Protein AF-A0A8C8BIZ0-F1 (afdb_monomer)

Radius of gyration: 23.82 Å; Cα contacts (8 Å, |Δi|>4): 63; chains: 1; bounding box: 47×60×71 Å

Nearest PDB structures (foldseek):
  7qy7-assembly1_f  TM=3.269E-01  e=4.268E+00  Homo sapiens

InterPro domains:
  IPR027912 Cilia- and flagella-associated protein 54 [PF14858] (3-157)

Solvent-accessible surface area (backbone atoms only — not comparable to full-atom values): 10924 Å² total; per-residue (Å²): 133,77,97,80,69,83,49,72,68,58,54,54,51,50,44,53,47,26,53,76,70,64,37,55,73,60,26,68,69,44,47,62,58,52,52,52,53,50,62,73,63,76,48,76,84,43,53,38,56,54,52,39,51,51,50,49,63,58,43,47,56,75,76,50,70,71,81,83,76,86,74,80,91,74,88,86,83,89,76,91,80,90,80,82,90,72,85,76,78,77,75,80,71,84,74,71,83,54,69,66,59,53,50,46,53,53,49,54,50,44,48,69,74,62,41,85,76,80,56,55,59,59,66,67,61,51,50,52,54,51,53,50,52,48,53,55,50,51,53,54,50,51,51,51,64,75,49,48,74,60,51,60,52,49,52,53,51,50,53,54,60,70,49,50,76,74,66,73,79,70,89,89,129

pLDDT: mean 73.21, std 22.56, range [27.34, 97.19]

Secondary structure (DSSP, 8-state):
--TTPPPHHHHHHHHHHHHHTT-HHHHHHHHHHHHHHHHHTT-GGGHHHHHHHHHHHHHHHHH----TT-------------------------PPPPHHHHHHHHHHHHHHHS-TTS----HHHHHHHHHHHHHHHHHHHHHHHHTTHHHHHHHHHHHHHHHTTTSSS----

Sequence (173 aa):
KGDTGVSGDAAVKFIKLAFSYEEWDVFDSAIELVVNFLQAQDDPTWKKAEMELKLLTLMQPLLFPRKFKQDFSISENNTEEARMPHGSEKKQTFRKPSHDLIILATTVFSCISTSKQNIQPDEEILVDVIMFLWQKCKMGLQRIQMSGSDYLKYIHKYKAYQVLPYYNVFPLI

Mean predicted aligned error: 14.65 Å

Structure (mmCIF, N/CA/C/O backbone):
data_AF-A0A8C8BIZ0-F1
#
_entry.id   AF-A0A8C8BIZ0-F1
#
loop_
_atom_site.group_PDB
_atom_site.id
_atom_site.type_symbol
_atom_site.label_atom_id
_atom_site.label_alt_id
_atom_site.label_comp_id
_atom_site.label_asym_id
_atom_site.label_entity_id
_atom_site.label_seq_id
_atom_site.pdbx_PDB_ins_code
_atom_site.Cartn_x
_atom_site.Cartn_y
_atom_site.Cartn_z
_atom_site.occupancy
_atom_site.B_iso_or_equiv
_atom_site.auth_seq_id
_atom_site.auth_comp_id
_atom_site.auth_asym_id
_atom_site.auth_atom_id
_atom_site.pdbx_PDB_model_num
ATOM 1 N N . LYS A 1 1 ? -24.892 -1.048 23.150 1.00 41.44 1 LYS A N 1
ATOM 2 C CA . LYS A 1 1 ? -23.674 -1.405 22.381 1.00 41.44 1 LYS A CA 1
ATOM 3 C C . LYS A 1 1 ? -23.773 -2.899 22.121 1.00 41.44 1 LYS A C 1
ATOM 5 O O . LYS A 1 1 ? -23.929 -3.619 23.091 1.00 41.44 1 LYS A O 1
ATOM 10 N N . GLY A 1 2 ? -23.885 -3.328 20.863 1.00 39.34 2 GLY A N 1
ATOM 11 C CA . GLY A 1 2 ? -24.061 -4.746 20.537 1.00 39.34 2 GLY A CA 1
ATOM 12 C C . GLY A 1 2 ? -22.749 -5.506 20.714 1.00 39.34 2 GLY A C 1
ATOM 13 O O . GLY A 1 2 ? -21.745 -5.108 20.133 1.00 39.34 2 GLY A O 1
ATOM 14 N N . ASP A 1 3 ? -22.781 -6.580 21.498 1.00 50.88 3 ASP A N 1
ATOM 15 C CA . ASP A 1 3 ? -21.643 -7.450 21.848 1.00 50.88 3 ASP A CA 1
ATOM 16 C C . ASP A 1 3 ? -21.221 -8.424 20.722 1.00 50.88 3 ASP A C 1
ATOM 18 O O . ASP A 1 3 ? -20.589 -9.446 20.970 1.00 50.88 3 ASP A O 1
ATOM 22 N N . THR A 1 4 ? -21.547 -8.132 19.458 1.00 58.53 4 THR A N 1
ATOM 23 C CA . THR A 1 4 ? -21.264 -9.013 18.302 1.00 58.53 4 THR A CA 1
ATOM 24 C C . THR A 1 4 ? -20.561 -8.294 17.145 1.00 58.53 4 THR A C 1
ATOM 26 O O . THR A 1 4 ? -20.668 -8.710 15.993 1.00 58.53 4 THR A O 1
ATOM 29 N N . GLY A 1 5 ? -19.880 -7.178 17.419 1.00 63.78 5 GLY A N 1
ATOM 30 C CA . GLY A 1 5 ? -19.132 -6.430 16.406 1.00 63.78 5 GLY A CA 1
ATOM 31 C C . GLY A 1 5 ? -17.813 -7.112 16.035 1.00 63.78 5 GLY A C 1
ATOM 32 O O . GLY A 1 5 ? -17.063 -7.534 16.912 1.00 63.78 5 GLY A O 1
ATOM 33 N N . VAL A 1 6 ? -17.508 -7.189 14.736 1.00 74.31 6 VAL A N 1
ATOM 34 C CA . VAL A 1 6 ? -16.172 -7.563 14.243 1.00 74.31 6 VAL A CA 1
ATOM 35 C C . VAL A 1 6 ? -15.155 -6.561 14.798 1.00 74.31 6 VAL A C 1
ATOM 37 O O . VAL A 1 6 ? -15.365 -5.352 14.704 1.00 74.31 6 VAL A O 1
ATOM 40 N N . SER A 1 7 ? -14.063 -7.044 15.396 1.00 88.62 7 SER A N 1
ATOM 41 C CA . SER A 1 7 ? -13.016 -6.158 15.913 1.00 88.62 7 SER A CA 1
ATOM 42 C C . SER A 1 7 ? -12.266 -5.468 14.769 1.00 88.62 7 SER A C 1
ATOM 44 O O . SER A 1 7 ? -12.095 -6.046 13.695 1.00 88.62 7 SER A O 1
ATOM 46 N N . GLY A 1 8 ? -11.770 -4.246 15.001 1.00 89.19 8 GLY A N 1
ATOM 47 C CA . GLY A 1 8 ? -10.937 -3.534 14.020 1.00 89.19 8 GLY A CA 1
ATOM 48 C C . GLY A 1 8 ? -9.731 -4.366 13.571 1.00 89.19 8 GLY A C 1
ATOM 49 O O . GLY A 1 8 ? -9.429 -4.437 12.385 1.00 89.19 8 GLY A O 1
ATOM 50 N N . ASP A 1 9 ? -9.128 -5.109 14.501 1.00 91.62 9 ASP A N 1
ATOM 51 C CA . ASP A 1 9 ? -8.060 -6.076 14.232 1.00 91.62 9 ASP A CA 1
ATOM 52 C C . ASP A 1 9 ? -8.471 -7.165 13.233 1.00 91.62 9 ASP A C 1
ATOM 54 O O . ASP A 1 9 ? -7.735 -7.472 12.294 1.00 91.62 9 ASP A O 1
ATOM 58 N N . ALA A 1 10 ? -9.656 -7.755 13.418 1.00 94.19 10 ALA A N 1
ATOM 59 C CA . ALA A 1 10 ? -10.173 -8.776 12.515 1.00 94.19 10 ALA A CA 1
ATOM 60 C C . ALA A 1 10 ? -10.456 -8.197 11.122 1.00 94.19 10 ALA A C 1
ATOM 62 O O . ALA A 1 10 ? -10.147 -8.847 10.125 1.00 94.19 10 ALA A O 1
ATOM 63 N N . ALA A 1 11 ? -10.966 -6.964 11.046 1.00 94.94 11 ALA A N 1
ATOM 64 C CA . ALA A 1 11 ? -11.187 -6.272 9.780 1.00 94.94 11 ALA A CA 1
ATOM 65 C C . ALA A 1 11 ? -9.866 -5.988 9.041 1.00 94.94 11 ALA A C 1
ATOM 67 O O . ALA A 1 11 ? -9.748 -6.292 7.857 1.00 94.94 11 ALA A O 1
ATOM 68 N N . VAL A 1 12 ? -8.836 -5.490 9.734 1.00 95.62 12 VAL A N 1
ATOM 69 C CA . VAL A 1 12 ? -7.506 -5.262 9.138 1.00 95.62 12 VAL A CA 1
ATOM 70 C C . VAL A 1 12 ? -6.893 -6.571 8.641 1.00 95.62 12 VAL A C 1
ATOM 72 O O . VAL A 1 12 ? -6.398 -6.631 7.515 1.00 95.62 12 VAL A O 1
ATOM 75 N N . LYS A 1 13 ? -6.958 -7.641 9.445 1.00 95.62 13 LYS A N 1
ATOM 76 C CA . LYS A 1 13 ? -6.479 -8.973 9.042 1.00 95.62 13 LYS A CA 1
ATOM 77 C C . LYS A 1 13 ? -7.223 -9.499 7.821 1.00 95.62 13 LYS A C 1
ATOM 79 O O . LYS A 1 13 ? -6.586 -10.022 6.915 1.00 95.62 13 LYS A O 1
ATOM 84 N N . PHE A 1 14 ? -8.542 -9.328 7.776 1.00 96.69 14 PHE A N 1
ATOM 85 C CA . PHE A 1 14 ? -9.356 -9.720 6.630 1.00 96.69 14 PHE A CA 1
ATOM 86 C C . PHE A 1 14 ? -8.891 -9.032 5.341 1.00 96.69 14 PHE A C 1
ATOM 88 O O . PHE A 1 14 ? -8.675 -9.706 4.338 1.00 96.69 14 PHE A O 1
ATOM 95 N N . ILE A 1 15 ? -8.650 -7.719 5.380 1.00 97.19 15 ILE A N 1
ATOM 96 C CA . ILE A 1 15 ? -8.162 -6.964 4.217 1.00 97.19 15 ILE A CA 1
ATOM 97 C C . ILE A 1 15 ? -6.775 -7.429 3.769 1.00 97.19 15 ILE A C 1
ATOM 99 O O . ILE A 1 15 ? -6.554 -7.634 2.577 1.00 97.19 15 ILE A O 1
ATOM 103 N N . LYS A 1 16 ? -5.845 -7.621 4.712 1.00 96.19 16 LYS A N 1
ATOM 104 C CA . LYS A 1 16 ? -4.505 -8.134 4.393 1.00 96.19 16 LYS A CA 1
ATOM 105 C C . LYS A 1 16 ? -4.579 -9.505 3.724 1.00 96.19 16 LYS A C 1
ATOM 107 O O . LYS A 1 16 ? -3.932 -9.712 2.708 1.00 96.19 16 LYS A O 1
ATOM 112 N N . LEU A 1 17 ? -5.410 -10.410 4.247 1.00 96.75 17 LEU A N 1
ATOM 113 C CA . LEU A 1 17 ? -5.612 -11.730 3.651 1.00 96.75 17 LEU A CA 1
ATOM 114 C C . LEU A 1 17 ? -6.232 -11.636 2.255 1.00 96.75 17 LEU A C 1
ATOM 116 O O . LEU A 1 17 ? -5.750 -12.309 1.353 1.00 96.75 17 LEU A O 1
ATOM 120 N N . ALA A 1 18 ? -7.243 -10.787 2.053 1.00 96.44 18 ALA A N 1
ATOM 121 C CA . ALA A 1 18 ? -7.825 -10.572 0.728 1.00 96.44 18 ALA A CA 1
ATOM 122 C C . ALA A 1 18 ? -6.766 -10.106 -0.286 1.00 96.44 18 ALA A C 1
ATOM 124 O O . ALA A 1 18 ? -6.740 -10.595 -1.410 1.00 96.44 18 ALA A O 1
ATOM 125 N N . PHE A 1 19 ? -5.844 -9.228 0.125 1.00 94.75 19 PHE A N 1
ATOM 126 C CA . PHE A 1 19 ? -4.710 -8.831 -0.709 1.00 94.75 19 PHE A CA 1
ATOM 127 C C . PHE A 1 19 ? -3.751 -9.999 -0.987 1.00 94.75 19 PHE A C 1
ATOM 129 O O . PHE A 1 19 ? -3.398 -10.239 -2.138 1.00 94.75 19 PHE A O 1
ATOM 136 N N . SER A 1 20 ? -3.338 -10.741 0.046 1.00 93.31 20 SER A N 1
ATOM 137 C CA . SER A 1 20 ? -2.384 -11.855 -0.081 1.00 93.31 20 SER A CA 1
ATOM 138 C C . SER A 1 20 ? -2.911 -13.016 -0.925 1.00 93.31 20 SER A C 1
ATOM 140 O O . SER A 1 20 ? -2.128 -13.677 -1.600 1.00 93.31 20 SER A O 1
ATOM 142 N N . TYR A 1 21 ? -4.221 -13.268 -0.888 1.00 94.75 21 TYR A N 1
ATOM 143 C CA . TYR A 1 21 ? -4.882 -14.271 -1.727 1.00 94.75 21 TYR A CA 1
ATOM 144 C C . TYR A 1 21 ? -5.286 -13.736 -3.108 1.00 94.75 21 TYR A C 1
ATOM 146 O O . TYR A 1 21 ? -5.908 -14.466 -3.871 1.00 94.75 21 TYR A O 1
ATOM 154 N N . GLU A 1 22 ? -4.926 -12.492 -3.443 1.00 93.00 22 GLU A N 1
ATOM 155 C CA . GLU A 1 22 ? -5.266 -11.846 -4.717 1.00 93.00 22 GLU A CA 1
ATOM 156 C C . GLU A 1 22 ? -6.785 -11.746 -4.980 1.00 93.00 22 GLU A C 1
ATOM 158 O O . GLU A 1 22 ? -7.236 -11.647 -6.122 1.00 93.00 22 GLU A O 1
ATOM 163 N N . GLU A 1 23 ? -7.594 -11.713 -3.918 1.00 94.81 23 GLU A N 1
ATOM 164 C CA . GLU A 1 23 ? -9.047 -11.526 -3.975 1.00 94.81 23 GLU A CA 1
ATOM 165 C C . GLU A 1 23 ? -9.378 -10.040 -4.206 1.00 94.81 23 GLU A C 1
ATOM 167 O O . GLU A 1 23 ? -9.916 -9.345 -3.339 1.00 94.81 23 GLU A O 1
ATOM 172 N N . TRP A 1 24 ? -9.014 -9.522 -5.386 1.00 92.56 24 TRP A N 1
ATOM 173 C CA . TRP A 1 24 ? -9.040 -8.087 -5.703 1.00 92.56 24 TRP A CA 1
ATOM 174 C C . TRP A 1 24 ? -10.422 -7.451 -5.560 1.00 92.56 24 TRP A C 1
ATOM 176 O O . TRP A 1 24 ? -10.528 -6.336 -5.059 1.00 92.56 24 TRP A O 1
ATOM 186 N N . ASP A 1 25 ? -11.484 -8.156 -5.953 1.00 91.50 25 ASP A N 1
ATOM 187 C CA . ASP A 1 25 ? -12.856 -7.646 -5.850 1.00 91.50 25 ASP A CA 1
ATOM 188 C C . ASP A 1 25 ? -13.276 -7.459 -4.384 1.00 91.50 25 ASP A C 1
ATOM 190 O O . ASP A 1 25 ? -13.933 -6.473 -4.036 1.00 91.50 25 ASP A O 1
ATOM 194 N N . VAL A 1 26 ? -12.863 -8.388 -3.515 1.00 94.94 26 VAL A N 1
ATOM 195 C CA . VAL A 1 26 ? -13.108 -8.333 -2.069 1.00 94.94 26 VAL A CA 1
ATOM 196 C C . VAL A 1 26 ? -12.277 -7.221 -1.439 1.00 94.94 26 VAL A C 1
ATOM 198 O O . VAL A 1 26 ? -12.807 -6.429 -0.658 1.00 94.94 26 VAL A O 1
ATOM 201 N N . PHE A 1 27 ? -10.995 -7.137 -1.803 1.00 95.19 27 PHE A N 1
ATOM 202 C CA . PHE A 1 27 ? -10.093 -6.091 -1.335 1.00 95.19 27 PHE A CA 1
ATOM 203 C C . PHE A 1 27 ? -10.626 -4.698 -1.692 1.00 95.19 27 PHE A C 1
ATOM 205 O O . PHE A 1 27 ? -10.832 -3.890 -0.788 1.00 95.19 27 PHE A O 1
ATOM 212 N N . ASP A 1 28 ? -10.934 -4.445 -2.969 1.00 92.44 28 ASP A N 1
ATOM 213 C CA . ASP A 1 28 ? -11.438 -3.156 -3.466 1.00 92.44 28 ASP A CA 1
ATOM 214 C C . ASP A 1 28 ? -12.748 -2.753 -2.775 1.00 92.44 28 ASP A C 1
ATOM 216 O O . ASP A 1 28 ? -12.940 -1.590 -2.422 1.00 92.44 28 ASP A O 1
ATOM 220 N N . SER A 1 29 ? -13.645 -3.717 -2.545 1.00 93.69 29 SER A N 1
ATOM 221 C CA . SER A 1 29 ? -14.949 -3.447 -1.927 1.00 93.69 29 SER A CA 1
ATOM 222 C C . SER A 1 29 ? -14.857 -3.142 -0.428 1.00 93.69 29 SER A C 1
ATOM 224 O O . SER A 1 29 ? -15.720 -2.452 0.113 1.00 93.69 29 SER A O 1
ATOM 226 N N . ALA A 1 30 ? -13.846 -3.673 0.264 1.00 95.19 30 ALA A N 1
ATOM 227 C CA . ALA A 1 30 ? -13.763 -3.615 1.722 1.00 95.19 30 ALA A CA 1
ATOM 228 C C . ALA A 1 30 ? -12.706 -2.624 2.245 1.00 95.19 30 ALA A C 1
ATOM 230 O O . ALA A 1 30 ? -12.861 -2.100 3.350 1.00 95.19 30 ALA A O 1
ATOM 231 N N . ILE A 1 31 ? -11.655 -2.333 1.472 1.00 95.31 31 ILE A N 1
ATOM 232 C CA . ILE A 1 31 ? -10.530 -1.485 1.895 1.00 95.31 31 ILE A CA 1
ATOM 233 C C . ILE A 1 31 ? -10.980 -0.088 2.328 1.00 95.31 31 ILE A C 1
ATOM 235 O O . ILE A 1 31 ? -10.571 0.383 3.387 1.00 95.31 31 ILE A O 1
ATOM 239 N N . GLU A 1 32 ? -11.856 0.555 1.554 1.00 94.31 32 GLU A N 1
ATOM 240 C CA . GLU A 1 32 ? -12.336 1.909 1.844 1.00 94.31 32 GLU A CA 1
ATOM 241 C C . GLU A 1 32 ? -13.125 1.949 3.158 1.00 94.31 32 GLU A C 1
ATOM 243 O O . GLU A 1 32 ? -12.914 2.833 3.989 1.00 94.31 32 GLU A O 1
ATOM 248 N N . LEU A 1 33 ? -13.974 0.945 3.392 1.00 94.12 33 LEU A N 1
ATOM 249 C CA . LEU A 1 33 ? -14.754 0.827 4.624 1.00 94.12 33 LEU A CA 1
ATOM 250 C C . LEU A 1 33 ? -13.845 0.694 5.847 1.00 94.12 33 LEU A C 1
ATOM 252 O O . LEU A 1 33 ? -14.059 1.372 6.852 1.00 94.12 33 LEU A O 1
ATOM 256 N N . VAL A 1 34 ? -12.820 -0.157 5.757 1.00 95.06 34 VAL A N 1
ATOM 257 C CA . VAL A 1 34 ? -11.889 -0.385 6.867 1.00 95.06 34 VAL A CA 1
ATOM 258 C C . VAL A 1 34 ? -11.014 0.843 7.104 1.00 95.06 34 VAL A C 1
ATOM 260 O O . VAL A 1 34 ? -10.888 1.267 8.247 1.00 95.06 34 VAL A O 1
ATOM 263 N N . VAL A 1 35 ? -10.468 1.473 6.061 1.00 94.38 35 VAL A N 1
ATOM 264 C CA . VAL A 1 35 ? -9.659 2.698 6.206 1.00 94.38 35 VAL A CA 1
ATOM 265 C C . VAL A 1 35 ? -10.471 3.827 6.843 1.00 94.38 35 VAL A C 1
ATOM 267 O O . VAL A 1 35 ? -10.002 4.436 7.805 1.00 94.38 35 VAL A O 1
ATOM 270 N N . ASN A 1 36 ? -11.698 4.061 6.370 1.00 93.25 36 ASN A N 1
ATOM 271 C CA . ASN A 1 36 ? -12.582 5.083 6.934 1.00 93.25 36 ASN A CA 1
ATOM 272 C C . ASN A 1 36 ? -12.923 4.783 8.398 1.00 93.25 36 ASN A C 1
ATOM 274 O O . ASN A 1 36 ? -12.922 5.690 9.230 1.00 93.25 36 ASN A O 1
ATOM 278 N N . PHE A 1 37 ? -13.173 3.512 8.729 1.00 91.94 37 PHE A N 1
ATOM 279 C CA . PHE A 1 37 ? -13.402 3.089 10.107 1.00 91.94 37 PHE A CA 1
ATOM 280 C C . PHE A 1 37 ? -12.196 3.392 11.001 1.00 91.94 37 PHE A C 1
ATOM 282 O O . PHE A 1 37 ? -12.385 3.986 12.057 1.00 91.94 37 PHE A O 1
ATOM 289 N N . LEU A 1 38 ? -10.976 3.030 10.587 1.00 91.88 38 LEU A N 1
ATOM 290 C CA . LEU A 1 38 ? -9.761 3.269 11.376 1.00 91.88 38 LEU A CA 1
ATOM 291 C C . LEU A 1 38 ? -9.515 4.765 11.605 1.00 91.88 38 LEU A C 1
ATOM 293 O O . LEU A 1 38 ? -9.274 5.184 12.736 1.00 91.88 38 LEU A O 1
ATOM 297 N N . GLN A 1 39 ? -9.646 5.573 10.550 1.00 90.56 39 GLN A N 1
ATOM 298 C CA . GLN A 1 39 ? -9.444 7.021 10.619 1.00 90.56 39 GLN A CA 1
ATOM 299 C C . GLN A 1 39 ? -10.483 7.717 11.504 1.00 90.56 39 GLN A C 1
ATOM 301 O O . GLN A 1 39 ? -10.148 8.667 12.207 1.00 90.56 39 GLN A O 1
ATOM 306 N N . ALA A 1 40 ? -11.728 7.233 11.509 1.00 91.38 40 ALA A N 1
ATOM 307 C CA . ALA A 1 40 ? -12.793 7.783 12.345 1.00 91.38 40 ALA A CA 1
ATOM 308 C C . ALA A 1 40 ? -12.579 7.546 13.850 1.00 91.38 40 ALA A C 1
ATOM 310 O O . ALA A 1 40 ? -13.177 8.257 14.656 1.00 91.38 40 ALA A O 1
ATOM 311 N N . GLN A 1 41 ? -11.751 6.568 14.239 1.00 86.88 41 GLN A N 1
ATOM 312 C CA . GLN A 1 41 ? -11.440 6.319 15.652 1.00 86.88 41 GLN A CA 1
ATOM 313 C C . GLN A 1 41 ? -10.432 7.324 16.231 1.00 86.88 41 GLN A C 1
ATOM 315 O O . GLN A 1 41 ? -10.353 7.433 17.451 1.00 86.88 41 GLN A O 1
ATOM 320 N N . ASP A 1 42 ? -9.656 8.016 15.383 1.00 82.75 42 ASP A N 1
ATOM 321 C CA . ASP A 1 42 ? -8.557 8.929 15.763 1.00 82.75 42 ASP A CA 1
ATOM 322 C C . ASP A 1 42 ? -7.614 8.363 16.851 1.00 82.75 42 ASP A C 1
ATOM 324 O O . ASP A 1 42 ? -7.059 9.077 17.685 1.00 82.75 42 ASP A O 1
ATOM 328 N N . ASP A 1 43 ? -7.438 7.038 16.854 1.00 88.19 43 ASP A N 1
ATOM 329 C CA . ASP A 1 43 ? -6.640 6.321 17.844 1.00 88.19 43 ASP A CA 1
ATOM 330 C C . ASP A 1 43 ? -5.231 6.048 17.278 1.00 88.19 43 ASP A C 1
ATOM 332 O O . ASP A 1 43 ? -5.095 5.464 16.193 1.00 88.19 43 ASP A O 1
ATOM 336 N N . PRO A 1 44 ? -4.152 6.441 17.987 1.00 87.38 44 PRO A N 1
ATOM 337 C CA . PRO A 1 44 ? -2.780 6.234 17.526 1.00 87.38 44 PRO A CA 1
ATOM 338 C C . PRO A 1 44 ? -2.414 4.758 17.306 1.00 87.38 44 PRO A C 1
ATOM 340 O O . PRO A 1 44 ? -1.509 4.472 16.518 1.00 87.38 44 PRO A O 1
ATOM 343 N N . THR A 1 45 ? -3.110 3.814 17.946 1.00 89.00 45 THR A N 1
ATOM 344 C CA . THR A 1 45 ? -2.882 2.370 17.767 1.00 89.00 45 THR A CA 1
ATOM 345 C C . THR A 1 45 ? -3.137 1.905 16.330 1.00 89.00 45 THR A C 1
ATOM 347 O O . THR A 1 45 ? -2.465 0.986 15.855 1.00 89.00 45 THR A O 1
ATOM 350 N N . TRP A 1 46 ? -4.016 2.589 15.587 1.00 91.75 46 TRP A N 1
ATOM 351 C CA . TRP A 1 46 ? -4.332 2.247 14.198 1.00 91.75 46 TRP A CA 1
ATOM 352 C C . TRP A 1 46 ? -3.350 2.805 13.174 1.00 91.75 46 TRP A C 1
ATOM 354 O O . TRP A 1 46 ? -3.382 2.387 12.017 1.00 91.75 46 TRP A O 1
ATOM 364 N N . LYS A 1 47 ? -2.421 3.687 13.565 1.00 91.00 47 LYS A N 1
ATOM 365 C CA . LYS A 1 47 ? -1.495 4.334 12.617 1.00 91.00 47 LYS A CA 1
ATOM 366 C C . LYS A 1 47 ? -0.616 3.341 11.862 1.00 91.00 47 LYS A C 1
ATOM 368 O O . LYS A 1 47 ? -0.317 3.569 10.691 1.00 91.00 47 LYS A O 1
ATOM 373 N N . LYS A 1 48 ? -0.248 2.222 12.497 1.00 92.38 48 LYS A N 1
ATOM 374 C CA . LYS A 1 48 ? 0.450 1.121 11.816 1.00 92.38 48 LYS A CA 1
ATOM 375 C C . LYS A 1 48 ? -0.430 0.513 10.719 1.00 92.38 48 LYS A C 1
ATOM 377 O O . LYS A 1 48 ? -0.008 0.450 9.568 1.00 92.38 48 LYS A O 1
ATOM 382 N N . ALA A 1 49 ? -1.660 0.132 11.061 1.00 94.25 49 ALA A N 1
ATOM 383 C CA . ALA A 1 49 ? -2.603 -0.473 10.125 1.00 94.25 49 ALA A CA 1
ATOM 384 C C . ALA A 1 49 ? -2.963 0.478 8.972 1.00 94.25 49 ALA A C 1
ATOM 386 O O . ALA A 1 49 ? -2.941 0.067 7.818 1.00 94.25 49 ALA A O 1
ATOM 387 N N . GLU A 1 50 ? -3.218 1.760 9.248 1.00 93.75 50 GLU A N 1
ATOM 388 C CA . GLU A 1 50 ? -3.467 2.776 8.215 1.00 93.75 50 GLU A CA 1
ATOM 389 C C . GLU A 1 50 ? -2.315 2.858 7.201 1.00 93.75 50 GLU A C 1
ATOM 391 O O . GLU A 1 50 ? -2.543 2.951 5.993 1.00 93.75 50 GLU A O 1
ATOM 396 N N . MET A 1 51 ? -1.069 2.812 7.684 1.00 93.44 51 MET A N 1
ATOM 397 C CA . MET A 1 51 ? 0.122 2.879 6.840 1.00 93.44 51 MET A CA 1
ATOM 398 C C . MET A 1 51 ? 0.262 1.638 5.956 1.00 93.44 51 MET A C 1
ATOM 400 O O . MET A 1 51 ? 0.529 1.761 4.761 1.00 93.44 51 MET A O 1
ATOM 404 N N . GLU A 1 52 ? 0.053 0.455 6.530 1.00 95.19 52 GLU A N 1
ATOM 405 C CA . GLU A 1 52 ? 0.078 -0.816 5.805 1.00 95.19 52 GLU A CA 1
ATOM 406 C C . GLU A 1 52 ? -1.007 -0.858 4.730 1.00 95.19 52 GLU A C 1
ATOM 408 O O . GLU A 1 52 ? -0.705 -1.098 3.564 1.00 95.19 52 GLU A O 1
ATOM 413 N N . LEU A 1 53 ? -2.251 -0.539 5.094 1.00 96.19 53 LEU A N 1
ATOM 414 C CA . LEU A 1 53 ? -3.374 -0.504 4.160 1.00 96.19 53 LEU A CA 1
ATOM 415 C C . LEU A 1 53 ? -3.130 0.492 3.021 1.00 96.19 53 LEU A C 1
ATOM 417 O O . LEU A 1 53 ? -3.368 0.160 1.864 1.00 96.19 53 LEU A O 1
ATOM 421 N N . LYS A 1 54 ? -2.557 1.666 3.313 1.00 95.19 54 LYS A N 1
ATOM 422 C CA . LYS A 1 54 ? -2.161 2.636 2.282 1.00 95.19 54 LYS A CA 1
ATOM 423 C C . LYS A 1 54 ? -1.127 2.067 1.306 1.00 95.19 54 LYS A C 1
ATOM 425 O O . LYS A 1 54 ? -1.239 2.311 0.105 1.00 95.19 54 LYS A O 1
ATOM 430 N N . LEU A 1 55 ? -0.121 1.338 1.797 1.00 95.56 55 LEU A N 1
ATOM 431 C CA . LEU A 1 55 ? 0.871 0.690 0.933 1.00 95.56 55 LEU A CA 1
ATOM 432 C C . LEU A 1 55 ? 0.214 -0.364 0.035 1.00 95.56 55 LEU A C 1
ATOM 434 O O . LEU A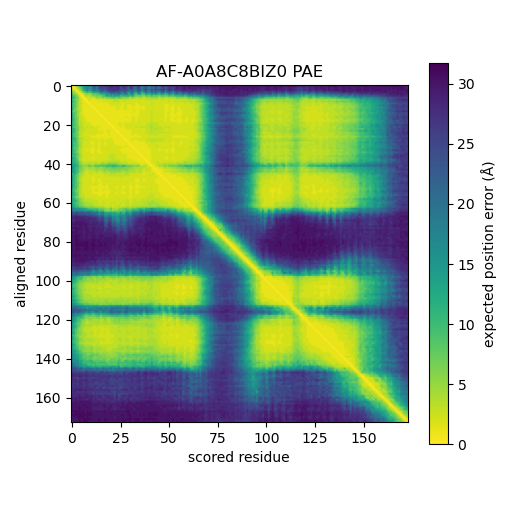 1 55 ? 0.460 -0.354 -1.170 1.00 95.56 55 LEU A O 1
ATOM 438 N N . LEU A 1 56 ? -0.663 -1.204 0.590 1.00 95.44 56 LEU A N 1
ATOM 439 C CA . LEU A 1 56 ? -1.388 -2.225 -0.173 1.00 95.44 56 LEU A CA 1
ATOM 440 C C . LEU A 1 56 ? -2.282 -1.602 -1.256 1.00 95.44 56 LEU A C 1
ATOM 442 O O . LEU A 1 56 ? -2.219 -2.024 -2.409 1.00 95.44 56 LEU A O 1
ATOM 446 N N . THR A 1 57 ? -3.033 -0.542 -0.939 1.00 94.25 57 THR A N 1
ATOM 447 C CA . THR A 1 57 ? -3.862 0.186 -1.919 1.00 94.25 57 THR A CA 1
ATOM 448 C C . THR A 1 57 ? -3.032 0.760 -3.068 1.00 94.25 57 THR A C 1
ATOM 450 O O . THR A 1 57 ? -3.450 0.705 -4.221 1.00 94.25 57 THR A O 1
ATOM 453 N N . LEU A 1 58 ? -1.841 1.299 -2.783 1.00 93.62 58 LEU A N 1
ATOM 454 C CA . LEU A 1 58 ? -0.940 1.814 -3.823 1.00 93.62 58 LEU A CA 1
ATOM 455 C C . LEU A 1 58 ? -0.309 0.695 -4.661 1.00 93.62 58 LEU A C 1
ATOM 457 O O . LEU A 1 58 ? 0.010 0.900 -5.832 1.00 93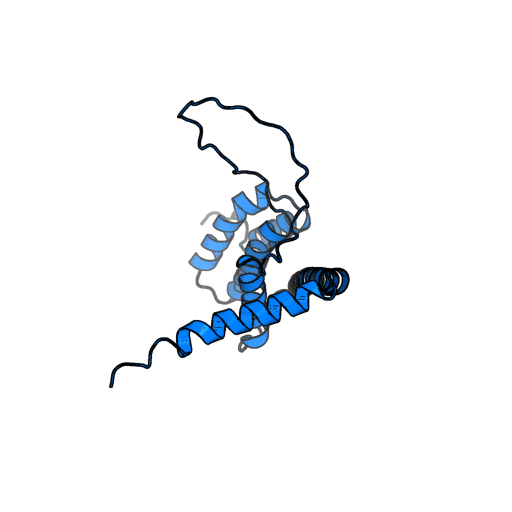.62 58 LEU A O 1
ATOM 461 N N . MET A 1 59 ? -0.102 -0.476 -4.062 1.00 91.69 59 MET A N 1
ATOM 462 C CA . MET A 1 59 ? 0.543 -1.617 -4.703 1.00 91.69 59 MET A CA 1
ATOM 463 C C . MET A 1 59 ? -0.423 -2.417 -5.588 1.00 91.69 59 MET A C 1
ATOM 465 O O . MET A 1 59 ? -0.024 -2.858 -6.667 1.00 91.69 59 MET A O 1
ATOM 469 N N . GLN A 1 60 ? -1.690 -2.544 -5.183 1.00 90.94 60 GLN A N 1
ATOM 470 C CA . GLN A 1 60 ? -2.744 -3.281 -5.894 1.00 90.94 60 GLN A CA 1
ATOM 471 C C . GLN A 1 60 ? -2.789 -2.991 -7.412 1.00 90.94 60 GLN A C 1
ATOM 473 O O . GLN A 1 60 ? -2.593 -3.931 -8.189 1.00 90.94 60 GLN A O 1
ATOM 478 N N . PRO A 1 61 ? -2.931 -1.735 -7.888 1.00 87.50 61 PRO A N 1
ATOM 479 C CA . PRO A 1 61 ? -3.076 -1.459 -9.323 1.00 87.50 61 PRO A CA 1
ATOM 480 C C . PRO A 1 61 ? -1.788 -1.728 -10.117 1.00 87.50 61 PRO A C 1
ATOM 482 O O . PRO A 1 61 ? -1.804 -1.848 -11.345 1.00 87.50 61 PRO A O 1
ATOM 485 N N . LEU A 1 62 ? -0.651 -1.818 -9.422 1.00 87.81 62 LEU A N 1
ATOM 486 C CA . LEU A 1 62 ? 0.663 -2.064 -10.005 1.00 87.81 62 LEU A CA 1
ATOM 487 C C . LEU A 1 62 ? 0.975 -3.563 -10.153 1.00 87.81 62 LEU A C 1
ATOM 489 O O . LEU A 1 62 ? 1.783 -3.927 -11.022 1.00 87.81 62 LEU A O 1
ATOM 493 N N . LEU A 1 63 ? 0.351 -4.400 -9.316 1.00 85.44 63 LEU A N 1
ATOM 494 C CA . LEU A 1 63 ? 0.374 -5.865 -9.386 1.00 85.44 63 LEU A CA 1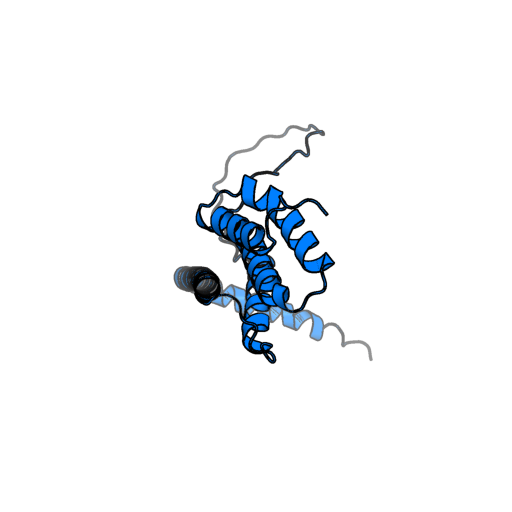
ATOM 495 C C . LEU A 1 63 ? -0.679 -6.387 -10.358 1.00 85.44 63 LEU A C 1
ATOM 497 O O . LEU A 1 63 ? -0.368 -7.202 -11.227 1.00 85.44 63 LEU A O 1
ATOM 501 N N . PHE A 1 64 ? -1.892 -5.844 -10.267 1.00 80.19 64 PHE A N 1
ATOM 502 C CA . PHE A 1 64 ? -3.012 -6.203 -11.117 1.00 80.19 64 PHE A CA 1
ATOM 503 C C . PHE A 1 64 ? -3.529 -4.968 -11.861 1.00 80.19 64 PHE A C 1
ATOM 505 O O . PHE A 1 64 ? -4.467 -4.307 -11.410 1.00 80.19 64 PHE A O 1
ATOM 512 N N . PRO A 1 65 ? -2.949 -4.639 -13.033 1.00 69.31 65 PRO A N 1
ATOM 513 C CA . PRO A 1 65 ? -3.504 -3.630 -13.921 1.00 69.31 65 PRO A CA 1
ATOM 514 C C . PRO A 1 65 ? -4.842 -4.154 -14.453 1.00 69.31 65 PRO A C 1
ATOM 516 O O . PRO A 1 65 ? -4.906 -4.829 -15.485 1.00 69.31 65 PRO A O 1
ATOM 519 N N . ARG A 1 66 ? -5.918 -3.903 -13.705 1.00 62.97 66 ARG A N 1
ATOM 520 C CA . ARG A 1 66 ? -7.281 -4.289 -14.062 1.00 62.97 66 ARG A CA 1
ATOM 521 C C . ARG A 1 66 ? -7.549 -3.708 -15.451 1.00 62.97 66 ARG A C 1
ATOM 523 O O . ARG A 1 66 ? -7.507 -2.498 -15.647 1.00 62.97 66 ARG A O 1
ATOM 530 N N . LYS A 1 67 ? -7.795 -4.560 -16.449 1.00 52.06 67 LYS A N 1
ATOM 531 C CA . LYS A 1 67 ? -8.076 -4.120 -17.833 1.00 52.06 67 LYS A CA 1
ATOM 532 C C . LYS A 1 67 ? -9.434 -3.415 -17.984 1.00 52.06 67 LYS A C 1
ATOM 534 O O . LYS A 1 67 ? -9.829 -3.086 -19.097 1.00 52.06 67 LYS A O 1
ATOM 539 N N . PHE A 1 68 ? -10.154 -3.162 -16.896 1.00 42.50 68 PHE A N 1
ATOM 540 C CA . PHE A 1 68 ? -11.520 -2.662 -16.928 1.00 42.50 68 PHE A CA 1
ATOM 541 C C . PHE A 1 68 ? -11.585 -1.167 -16.617 1.00 42.50 68 PHE A C 1
ATOM 543 O O . PHE A 1 68 ? -11.783 -0.757 -15.479 1.00 42.50 68 PHE A O 1
ATOM 550 N N . LYS A 1 69 ? -11.370 -0.374 -17.672 1.00 46.53 69 LYS A N 1
ATOM 551 C CA . LYS A 1 69 ? -12.315 0.620 -18.224 1.00 46.53 69 LYS A CA 1
ATOM 552 C C . LYS A 1 69 ? -11.644 1.345 -19.392 1.00 46.53 69 LYS A C 1
ATOM 554 O O . LYS A 1 69 ? -11.306 2.522 -19.341 1.00 46.53 69 LYS A O 1
ATOM 559 N N . GLN A 1 70 ? -11.464 0.599 -20.478 1.00 40.62 70 GLN A N 1
ATOM 560 C CA . GLN A 1 70 ? -11.591 1.167 -21.814 1.00 40.62 70 GLN A CA 1
ATOM 561 C C . GLN A 1 70 ? -13.090 1.165 -22.138 1.00 40.62 70 GLN A C 1
ATOM 563 O O . GLN A 1 70 ? -13.552 0.347 -22.923 1.00 40.62 70 GLN A O 1
ATOM 568 N N . ASP A 1 71 ? -13.852 2.029 -21.468 1.00 32.81 71 ASP A N 1
ATOM 569 C CA . ASP A 1 71 ? -15.279 2.191 -21.724 1.00 32.81 71 ASP A CA 1
ATOM 570 C C . ASP A 1 71 ? -15.495 3.463 -22.549 1.00 32.81 71 ASP A C 1
ATOM 572 O O . ASP A 1 71 ? -15.384 4.585 -22.065 1.00 32.81 71 ASP A O 1
ATOM 576 N N . PHE A 1 72 ? -15.760 3.208 -23.829 1.00 34.31 72 PHE A N 1
ATOM 577 C CA . PHE A 1 72 ? -16.689 3.920 -24.703 1.00 34.31 72 PHE A CA 1
ATOM 578 C C . PHE A 1 72 ? -16.552 5.446 -24.841 1.00 34.31 72 PHE A C 1
ATOM 580 O O . PHE A 1 72 ? -17.268 6.217 -24.212 1.00 34.31 72 PHE A O 1
ATOM 587 N N . SER A 1 73 ? -15.804 5.871 -25.864 1.00 33.03 73 SER A N 1
ATOM 588 C CA . SER A 1 73 ? -16.346 6.875 -26.787 1.00 33.03 73 SER A CA 1
ATOM 589 C C . SER A 1 73 ? -16.751 6.162 -28.083 1.00 33.03 73 SER A C 1
ATOM 591 O O . SER A 1 73 ? -15.926 5.948 -28.972 1.00 33.03 73 SER A O 1
ATOM 593 N N . ILE A 1 74 ? -18.008 5.726 -28.160 1.00 37.41 74 ILE A N 1
ATOM 594 C CA . ILE A 1 74 ? -18.683 5.481 -29.441 1.00 37.41 74 ILE A CA 1
ATOM 595 C C . ILE A 1 74 ? -19.384 6.782 -29.850 1.00 37.41 74 ILE A C 1
ATOM 597 O O . ILE A 1 74 ? -19.889 7.495 -28.985 1.00 37.41 74 ILE A O 1
ATOM 601 N N . SER A 1 75 ? -19.467 6.982 -31.170 1.00 32.53 75 SER A N 1
ATOM 602 C CA . SER A 1 75 ? -20.243 7.980 -31.924 1.00 32.53 75 SER A CA 1
ATOM 603 C C . SER A 1 75 ? -19.564 9.344 -32.083 1.00 32.53 75 SER A C 1
ATOM 605 O O . SER A 1 75 ? -19.227 9.985 -31.102 1.00 32.53 75 SER A O 1
ATOM 607 N N . GLU A 1 76 ? -19.367 9.905 -33.275 1.00 27.80 76 GLU A N 1
ATOM 608 C CA . GLU A 1 76 ? -19.774 9.522 -34.629 1.00 27.80 76 GLU A CA 1
ATOM 609 C C . GLU A 1 76 ? -19.132 10.537 -35.585 1.00 27.80 76 GLU A C 1
ATOM 611 O O . GLU A 1 76 ? -19.326 11.736 -35.392 1.00 27.80 76 GLU A O 1
ATOM 616 N N . ASN A 1 77 ? -18.412 10.097 -36.618 1.00 27.34 77 ASN A N 1
ATOM 617 C CA . ASN A 1 77 ? -18.372 10.797 -37.904 1.00 27.34 77 ASN A CA 1
ATOM 618 C C . ASN A 1 77 ? -17.613 9.982 -38.954 1.00 27.34 77 ASN A C 1
ATOM 620 O O . ASN A 1 77 ? -16.402 9.782 -38.903 1.00 27.34 77 ASN A O 1
ATOM 624 N N . ASN A 1 78 ? -18.402 9.519 -39.918 1.00 35.44 78 ASN A N 1
ATOM 625 C CA . ASN A 1 78 ? -17.996 8.842 -41.133 1.00 35.44 78 ASN A CA 1
ATOM 626 C C . ASN A 1 78 ? -17.239 9.796 -42.062 1.00 35.44 78 ASN A C 1
ATOM 628 O O . ASN A 1 78 ? -17.787 10.843 -42.404 1.00 35.44 78 ASN A O 1
ATOM 632 N N . THR A 1 79 ? -16.090 9.357 -42.578 1.00 31.69 79 THR A N 1
ATOM 633 C CA . THR A 1 79 ? -15.771 9.498 -44.007 1.00 31.69 79 THR A CA 1
ATOM 634 C C . THR A 1 79 ? -14.706 8.479 -44.412 1.00 31.69 79 THR A C 1
ATOM 636 O O . THR A 1 79 ? -13.667 8.351 -43.769 1.00 31.69 79 THR A O 1
ATOM 639 N N . GLU A 1 80 ? -15.012 7.722 -45.467 1.00 42.31 80 GLU A N 1
ATOM 640 C CA . GLU A 1 80 ? -14.096 6.843 -46.194 1.00 42.31 80 GLU A CA 1
ATOM 641 C C . GLU A 1 80 ? -12.815 7.577 -46.608 1.00 42.31 80 GLU A C 1
ATOM 643 O O . GLU A 1 80 ? -12.891 8.693 -47.106 1.00 42.31 80 GLU A O 1
ATOM 648 N N . GLU A 1 81 ? -11.661 6.909 -46.509 1.00 33.44 81 GLU A N 1
ATOM 649 C CA . GLU A 1 81 ? -10.812 6.672 -47.684 1.00 33.44 81 GLU A CA 1
ATOM 650 C C . GLU A 1 81 ? -9.672 5.683 -47.388 1.00 33.44 81 GLU A C 1
ATOM 652 O O . GLU A 1 81 ? -9.042 5.665 -46.332 1.00 33.44 81 G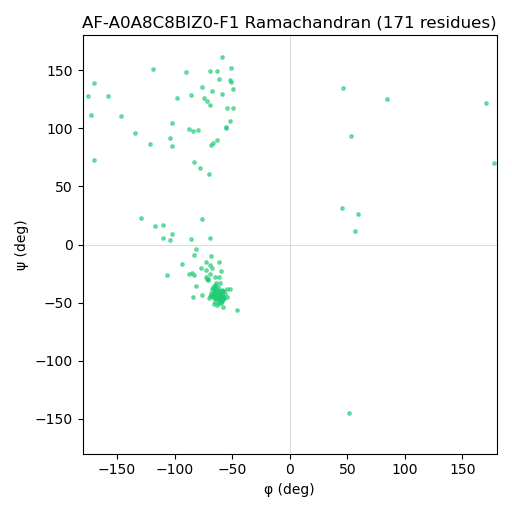LU A O 1
ATOM 657 N N . ALA A 1 82 ? -9.446 4.811 -48.365 1.00 40.84 82 ALA A N 1
ATOM 658 C CA . ALA A 1 82 ? -8.514 3.697 -48.364 1.00 40.84 82 ALA A CA 1
ATOM 659 C C . ALA A 1 82 ? -7.033 4.104 -48.226 1.00 40.84 82 ALA A C 1
ATOM 661 O O . ALA A 1 82 ? -6.621 5.111 -48.802 1.00 40.84 82 ALA A O 1
ATOM 662 N N . ARG A 1 83 ? -6.215 3.229 -47.601 1.00 32.41 83 ARG A N 1
ATOM 663 C CA . ARG A 1 83 ? -4.936 2.676 -48.136 1.00 32.41 83 ARG A CA 1
ATOM 664 C C . ARG A 1 83 ? -4.129 1.881 -47.082 1.00 32.41 83 ARG A C 1
ATOM 666 O O . ARG A 1 83 ? -3.709 2.429 -46.076 1.00 32.41 83 ARG A O 1
ATOM 673 N N . MET A 1 84 ? -3.879 0.610 -47.421 1.00 34.38 84 MET A N 1
ATOM 674 C CA . MET A 1 84 ? -2.703 -0.266 -47.190 1.00 34.38 84 MET A CA 1
ATOM 675 C C . MET A 1 84 ? -2.015 -0.373 -45.800 1.00 34.38 84 MET A C 1
ATOM 677 O O . MET A 1 84 ? -1.623 0.629 -45.208 1.00 34.38 84 MET A O 1
ATOM 681 N N . PRO A 1 85 ? -1.699 -1.603 -45.328 1.00 35.91 85 PRO A N 1
ATOM 682 C CA . PRO A 1 85 ? -0.956 -1.825 -44.090 1.00 35.91 85 PRO A CA 1
ATOM 683 C C . PRO A 1 85 ? 0.557 -1.721 -44.340 1.00 35.91 85 PRO A C 1
ATOM 685 O O . PRO A 1 85 ? 1.198 -2.680 -44.769 1.00 35.91 85 PRO A O 1
ATOM 688 N N . HIS A 1 86 ? 1.152 -0.562 -44.057 1.00 34.94 86 HIS A N 1
ATOM 689 C CA . HIS A 1 86 ? 2.609 -0.449 -43.969 1.00 34.94 86 HIS A CA 1
ATOM 690 C C . HIS A 1 86 ? 3.094 -0.814 -42.563 1.00 34.94 86 HIS A C 1
ATOM 692 O O . HIS A 1 86 ? 2.583 -0.324 -41.556 1.00 34.94 86 HIS A O 1
ATOM 698 N N . GLY A 1 87 ? 4.079 -1.717 -42.523 1.00 37.16 87 GLY A N 1
ATOM 699 C CA . GLY A 1 87 ? 4.685 -2.270 -41.319 1.00 37.16 87 GLY A CA 1
ATOM 700 C C . GLY A 1 87 ? 5.090 -1.190 -40.323 1.00 37.16 87 GLY A C 1
ATOM 701 O O . GLY A 1 87 ? 5.946 -0.352 -40.592 1.00 37.16 87 GLY A O 1
ATOM 702 N N . SER A 1 88 ? 4.468 -1.228 -39.148 1.00 38.69 88 SER A N 1
ATOM 703 C CA . SER A 1 88 ? 4.871 -0.394 -38.027 1.00 38.69 88 SER A CA 1
ATOM 704 C C . SER A 1 88 ? 6.081 -1.038 -37.358 1.00 38.69 88 SER A C 1
ATOM 706 O O . SER A 1 88 ? 5.956 -1.956 -36.544 1.00 38.69 88 SER A O 1
ATOM 708 N N . GLU A 1 89 ? 7.268 -0.541 -37.703 1.00 36.91 89 GLU A N 1
ATOM 709 C CA . GLU A 1 89 ? 8.413 -0.576 -36.802 1.00 36.91 89 GLU A CA 1
ATOM 710 C C . GLU A 1 89 ? 7.956 0.024 -35.470 1.00 36.91 89 GLU A C 1
ATOM 712 O O . GLU A 1 89 ? 7.706 1.228 -35.349 1.00 36.91 89 GLU A O 1
ATOM 717 N N . LYS A 1 90 ? 7.774 -0.836 -34.466 1.00 39.34 90 LYS A N 1
ATOM 718 C CA . LYS A 1 90 ? 7.417 -0.425 -33.111 1.00 39.34 90 LYS A CA 1
ATOM 719 C C . LYS A 1 90 ? 8.566 0.419 -32.563 1.00 39.34 90 LYS A C 1
ATOM 721 O O . LYS A 1 90 ? 9.478 -0.115 -31.940 1.00 39.34 90 LYS A O 1
ATOM 726 N N . LYS A 1 91 ? 8.519 1.740 -32.771 1.00 42.06 91 LYS A N 1
ATOM 727 C CA . LYS A 1 91 ? 9.351 2.706 -32.045 1.00 42.06 91 LYS A CA 1
ATOM 728 C C . LYS A 1 91 ? 9.104 2.480 -30.560 1.00 42.06 91 LYS A C 1
ATOM 730 O O . LYS A 1 91 ? 8.077 2.893 -30.014 1.00 42.06 91 LYS A O 1
ATOM 735 N N . GLN A 1 92 ? 10.030 1.766 -29.926 1.00 43.06 92 GLN A N 1
ATOM 736 C CA . GLN A 1 92 ? 10.004 1.460 -28.507 1.00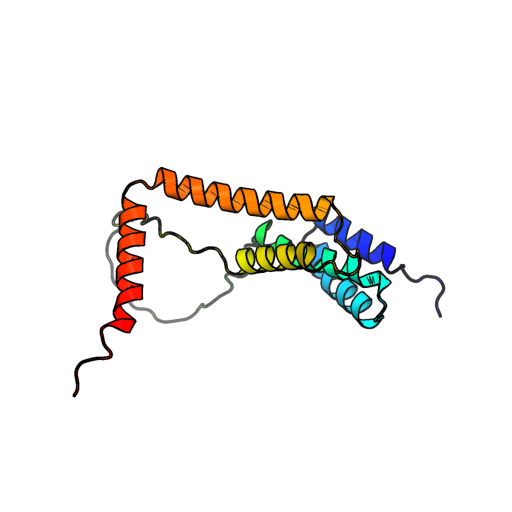 43.06 92 GLN A CA 1
ATOM 737 C C . GLN A 1 92 ? 10.229 2.767 -27.756 1.00 43.06 92 GLN A C 1
ATOM 739 O O . GLN A 1 92 ? 11.343 3.174 -27.445 1.00 43.06 92 GLN A O 1
ATOM 744 N N . THR A 1 93 ? 9.132 3.483 -27.544 1.00 40.00 93 THR A N 1
ATOM 745 C CA . THR A 1 93 ? 9.153 4.762 -26.855 1.00 40.00 93 THR A CA 1
ATOM 746 C C . THR A 1 93 ? 9.483 4.461 -25.402 1.00 40.00 93 THR A C 1
ATOM 748 O O . THR A 1 93 ? 8.763 3.706 -24.742 1.00 40.00 93 THR A O 1
ATOM 751 N N . PHE A 1 94 ? 10.589 5.020 -24.915 1.00 45.41 94 PHE A N 1
ATOM 752 C CA . PHE A 1 94 ? 10.952 5.001 -23.506 1.00 45.41 94 PHE A CA 1
ATOM 753 C C . PHE A 1 94 ? 9.801 5.593 -22.694 1.00 45.41 94 PHE A C 1
ATOM 755 O O . PHE A 1 94 ? 9.598 6.806 -22.657 1.00 45.41 94 PHE A O 1
ATOM 762 N N . ARG A 1 95 ? 8.999 4.721 -22.080 1.00 53.81 95 ARG A N 1
ATOM 763 C CA . ARG A 1 95 ? 7.932 5.149 -21.182 1.00 53.81 95 ARG A CA 1
ATOM 764 C C . ARG A 1 95 ? 8.588 5.655 -19.903 1.00 53.81 95 ARG A C 1
ATOM 766 O O . ARG A 1 95 ? 9.356 4.928 -19.276 1.00 53.81 95 ARG A O 1
ATOM 773 N N . LYS A 1 96 ? 8.295 6.908 -19.548 1.00 58.69 96 LYS A N 1
ATOM 774 C CA . LYS A 1 96 ? 8.627 7.483 -18.239 1.00 58.69 96 LYS A CA 1
ATOM 775 C C . LYS A 1 96 ? 8.121 6.547 -17.125 1.00 58.69 96 LYS A C 1
ATOM 777 O O . LYS A 1 96 ? 7.132 5.845 -17.366 1.00 58.69 96 LYS A O 1
ATOM 782 N N . PRO A 1 97 ? 8.759 6.530 -15.935 1.00 61.84 97 PRO A N 1
ATOM 783 C CA . PRO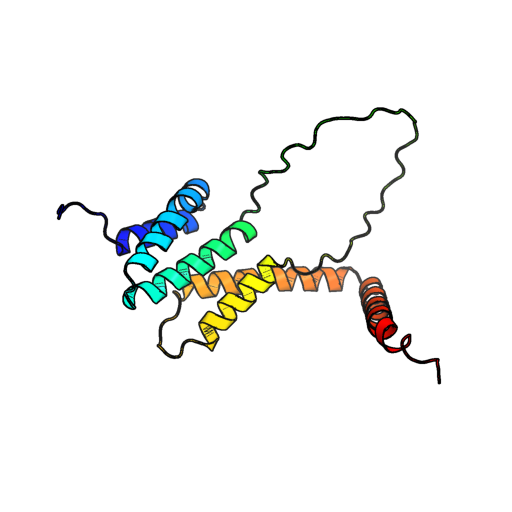 A 1 97 ? 8.192 5.843 -14.778 1.00 61.84 97 PRO A CA 1
ATOM 784 C C . PRO A 1 97 ? 6.733 6.267 -14.616 1.00 61.84 97 PRO A C 1
ATOM 786 O O . PRO A 1 97 ? 6.430 7.456 -14.751 1.00 61.84 97 PRO A O 1
ATOM 789 N N . SER A 1 98 ? 5.827 5.309 -14.396 1.00 80.00 98 SER A N 1
ATOM 790 C CA . SER A 1 98 ? 4.441 5.678 -14.122 1.00 80.00 98 SER A CA 1
ATOM 791 C C . SER A 1 98 ? 4.408 6.517 -12.849 1.00 80.00 98 SER A C 1
ATOM 793 O O . SER A 1 98 ? 5.168 6.273 -11.910 1.00 80.00 98 SER A O 1
ATOM 795 N N . HIS A 1 99 ? 3.543 7.526 -12.837 1.00 86.19 99 HIS A N 1
ATOM 796 C CA . HIS A 1 99 ? 3.350 8.400 -11.684 1.00 86.19 99 HIS A CA 1
ATOM 797 C C . HIS A 1 99 ? 3.090 7.584 -10.404 1.00 86.19 99 HIS A C 1
ATOM 799 O O . HIS A 1 99 ? 3.677 7.850 -9.360 1.00 86.19 99 HIS A O 1
ATOM 805 N N . ASP A 1 100 ? 2.335 6.497 -10.534 1.00 87.94 100 ASP A N 1
ATOM 806 C CA . ASP A 1 100 ? 2.000 5.568 -9.454 1.00 87.94 100 ASP A CA 1
ATOM 807 C C . ASP A 1 100 ? 3.228 4.869 -8.841 1.00 87.94 100 ASP A C 1
ATOM 809 O O . ASP A 1 100 ? 3.299 4.702 -7.625 1.00 87.94 100 ASP A O 1
ATOM 813 N N . LEU A 1 101 ? 4.248 4.526 -9.645 1.00 91.19 101 LEU A N 1
ATOM 814 C CA . LEU A 1 101 ? 5.506 3.966 -9.125 1.00 91.19 101 LEU A CA 1
ATOM 815 C C . LEU A 1 101 ? 6.281 4.996 -8.298 1.00 91.19 101 LEU A C 1
ATOM 817 O O . LEU A 1 101 ? 6.899 4.642 -7.295 1.00 91.19 101 LEU A O 1
ATOM 821 N N . ILE A 1 102 ? 6.243 6.267 -8.708 1.00 91.19 102 ILE A N 1
ATOM 822 C CA . ILE A 1 102 ? 6.882 7.364 -7.974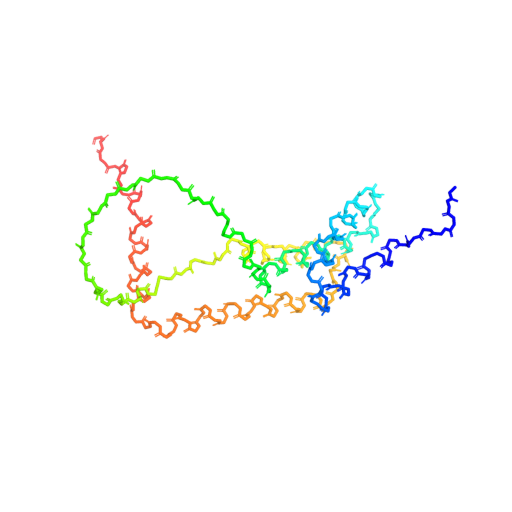 1.00 91.19 102 ILE A CA 1
ATOM 823 C C . ILE A 1 102 ? 6.143 7.606 -6.653 1.00 91.19 102 ILE A C 1
ATOM 825 O O . ILE A 1 102 ? 6.795 7.776 -5.621 1.00 91.19 102 ILE A O 1
ATOM 829 N N . ILE A 1 103 ? 4.804 7.568 -6.659 1.00 93.56 103 ILE A N 1
ATOM 830 C CA . ILE A 1 103 ? 3.991 7.687 -5.439 1.00 93.56 103 ILE A CA 1
ATOM 831 C C . ILE A 1 103 ? 4.315 6.550 -4.467 1.00 93.56 103 ILE A C 1
ATOM 833 O O . ILE A 1 103 ? 4.569 6.821 -3.291 1.00 93.56 103 ILE A O 1
ATOM 837 N N . LEU A 1 104 ? 4.345 5.298 -4.938 1.00 94.69 104 LEU A N 1
ATOM 838 C CA . LEU A 1 104 ? 4.664 4.146 -4.091 1.00 94.69 104 LEU A CA 1
ATOM 839 C C . LEU A 1 104 ? 6.071 4.273 -3.489 1.00 94.69 104 LEU A C 1
ATOM 841 O O . LEU A 1 104 ? 6.227 4.155 -2.275 1.00 94.69 104 LEU A O 1
ATOM 845 N N . ALA A 1 105 ? 7.076 4.596 -4.313 1.00 94.38 105 ALA A N 1
ATOM 846 C CA . ALA A 1 105 ? 8.459 4.782 -3.869 1.00 94.38 105 ALA A CA 1
ATOM 847 C C . ALA A 1 105 ? 8.601 5.913 -2.836 1.00 94.38 105 ALA A C 1
ATOM 849 O O . ALA A 1 105 ? 9.274 5.760 -1.819 1.00 94.38 105 ALA A O 1
ATOM 850 N N . THR A 1 106 ? 7.931 7.042 -3.067 1.00 93.44 106 THR A N 1
ATOM 851 C CA . THR A 1 106 ? 7.951 8.178 -2.134 1.00 93.44 106 THR A CA 1
ATOM 852 C C . THR A 1 106 ? 7.246 7.827 -0.825 1.00 93.44 106 THR A C 1
ATOM 854 O O . THR A 1 106 ? 7.714 8.200 0.250 1.00 93.44 106 THR A O 1
ATOM 857 N N . THR A 1 107 ? 6.144 7.076 -0.900 1.00 94.06 107 THR A N 1
ATOM 858 C CA . THR A 1 107 ? 5.384 6.649 0.280 1.00 94.06 107 THR A CA 1
ATOM 859 C C . THR A 1 107 ? 6.212 5.707 1.144 1.00 94.06 107 THR A C 1
ATOM 861 O O . THR A 1 107 ? 6.390 5.999 2.323 1.00 94.06 107 THR A O 1
ATOM 864 N N . VAL A 1 108 ? 6.794 4.646 0.571 1.00 93.88 108 VAL A N 1
ATOM 865 C CA . VAL A 1 108 ? 7.633 3.707 1.336 1.00 93.88 108 VAL A CA 1
ATOM 866 C C . VAL A 1 108 ? 8.884 4.388 1.898 1.00 93.88 108 VAL A C 1
ATOM 868 O O . VAL A 1 108 ? 9.239 4.167 3.054 1.00 93.88 108 VAL A O 1
ATOM 871 N N . PHE A 1 109 ? 9.507 5.296 1.136 1.00 92.19 109 PHE A N 1
ATOM 872 C CA . PHE A 1 109 ? 10.632 6.091 1.627 1.00 92.19 109 PHE A CA 1
ATOM 873 C C . PHE A 1 109 ? 10.237 6.944 2.835 1.00 92.19 109 PHE A C 1
ATOM 875 O O . PHE A 1 109 ? 10.977 6.993 3.817 1.00 92.19 109 PHE A O 1
ATOM 882 N N . SER A 1 110 ? 9.065 7.583 2.786 1.00 89.94 110 SER A N 1
ATOM 883 C CA . SER A 1 110 ? 8.531 8.354 3.909 1.00 89.94 110 SER A CA 1
ATOM 884 C C . SER A 1 110 ? 8.271 7.463 5.125 1.00 89.94 110 SER A C 1
ATOM 886 O O . SER A 1 110 ? 8.713 7.805 6.219 1.00 89.94 110 SER A O 1
ATOM 888 N N . CYS A 1 111 ? 7.646 6.294 4.943 1.00 87.50 111 CYS A N 1
ATOM 889 C CA . CYS A 1 111 ? 7.391 5.330 6.019 1.00 87.50 111 CYS A CA 1
ATOM 890 C C . CYS A 1 111 ? 8.677 4.936 6.763 1.00 87.50 111 CYS A C 1
ATOM 892 O O . CYS A 1 111 ? 8.700 4.939 7.991 1.00 87.50 111 CYS A O 1
ATOM 894 N N . ILE A 1 112 ? 9.754 4.656 6.024 1.00 87.38 112 ILE A N 1
ATOM 895 C CA . ILE A 1 112 ? 11.042 4.232 6.591 1.00 87.38 112 ILE A CA 1
ATOM 896 C C . ILE A 1 112 ? 11.798 5.418 7.208 1.00 87.38 112 ILE A C 1
ATOM 898 O O . ILE A 1 112 ? 12.352 5.315 8.298 1.00 87.38 112 ILE A O 1
ATOM 902 N N . SER A 1 113 ? 11.820 6.563 6.522 1.00 83.50 113 SER A N 1
ATOM 903 C CA . SER A 1 113 ? 12.668 7.704 6.899 1.00 83.50 113 SER A CA 1
ATOM 904 C C . SER A 1 113 ? 12.056 8.589 7.983 1.00 83.50 113 SER A C 1
ATOM 906 O O . SER A 1 113 ? 12.777 9.277 8.704 1.00 83.50 113 SER A O 1
ATOM 908 N N . THR A 1 114 ? 10.725 8.617 8.093 1.00 70.12 114 THR A N 1
ATOM 909 C CA . THR A 1 114 ? 10.004 9.487 9.036 1.00 70.12 114 THR A CA 1
ATOM 910 C C . THR A 1 114 ? 9.496 8.755 10.273 1.00 70.12 114 THR A C 1
ATOM 912 O O . THR A 1 114 ? 8.786 9.369 11.071 1.00 70.12 114 THR A O 1
ATOM 915 N N . SER A 1 115 ? 9.887 7.490 10.495 1.00 63.78 115 SER A N 1
ATOM 916 C CA . SER A 1 115 ? 9.471 6.690 11.655 1.00 63.78 115 SER A CA 1
ATOM 917 C C . SER A 1 115 ? 10.106 7.186 12.969 1.00 63.78 115 SER A C 1
ATOM 919 O O . SER A 1 115 ? 10.831 6.471 13.654 1.00 63.78 115 SER A O 1
ATOM 921 N N . LYS A 1 116 ? 9.830 8.432 13.360 1.00 58.34 116 LYS A N 1
ATOM 922 C CA . LYS A 1 116 ? 10.242 9.030 14.638 1.00 58.34 116 LYS A CA 1
ATOM 923 C C . LYS A 1 116 ? 9.529 8.408 15.849 1.00 58.34 116 LYS A C 1
ATOM 925 O O . LYS A 1 116 ? 9.916 8.699 16.971 1.00 58.34 116 LYS A O 1
ATOM 930 N N . GLN A 1 117 ? 8.502 7.577 15.636 1.00 59.09 117 GLN A N 1
ATOM 931 C CA . GLN A 1 117 ? 7.661 6.991 16.692 1.00 59.09 117 GLN A CA 1
ATOM 932 C C . GLN A 1 117 ? 7.725 5.451 16.772 1.00 59.09 117 GLN A C 1
ATOM 934 O O . GLN A 1 117 ? 6.848 4.853 17.381 1.00 59.09 117 GLN A O 1
ATOM 939 N N . ASN A 1 118 ? 8.714 4.781 16.158 1.00 68.25 118 ASN A N 1
ATOM 940 C CA . ASN A 1 118 ? 8.778 3.302 16.063 1.00 68.25 118 ASN A CA 1
ATOM 941 C C . ASN A 1 118 ? 7.545 2.633 15.410 1.00 68.25 118 ASN A C 1
ATOM 943 O O . ASN A 1 118 ? 7.403 1.414 15.444 1.00 68.25 118 ASN A O 1
ATOM 947 N N . ILE A 1 119 ? 6.664 3.411 14.778 1.00 80.62 119 ILE A N 1
ATOM 948 C CA . ILE A 1 119 ? 5.533 2.904 14.003 1.00 80.62 119 ILE A CA 1
ATOM 949 C C . ILE A 1 119 ? 6.041 2.663 12.582 1.00 80.62 119 ILE A C 1
ATOM 951 O O . ILE A 1 119 ? 6.194 3.608 11.807 1.00 80.62 119 ILE A O 1
ATOM 955 N N . GLN A 1 120 ? 6.345 1.406 12.272 1.00 85.31 120 GLN A N 1
ATOM 956 C CA . GLN A 1 120 ? 6.692 0.950 10.928 1.00 85.31 120 GLN A CA 1
ATOM 957 C C . GLN A 1 120 ? 5.679 -0.097 10.449 1.00 85.31 120 GLN A C 1
ATOM 959 O O . GLN A 1 120 ? 5.099 -0.806 11.285 1.00 85.31 120 GLN A O 1
ATOM 964 N N . PRO A 1 121 ? 5.445 -0.192 9.126 1.00 88.56 121 PRO A N 1
ATOM 965 C CA . PRO A 1 121 ? 4.677 -1.288 8.554 1.00 88.56 121 PRO A CA 1
ATOM 966 C C . PRO A 1 121 ? 5.327 -2.626 8.888 1.00 88.56 121 PRO A C 1
ATOM 968 O O . PRO A 1 121 ? 6.511 -2.683 9.225 1.00 88.56 121 PRO A O 1
ATOM 971 N N . ASP A 1 122 ? 4.552 -3.696 8.766 1.00 91.75 122 ASP A N 1
ATOM 972 C CA . ASP A 1 122 ? 5.092 -5.044 8.853 1.00 91.75 122 ASP A CA 1
ATOM 973 C C . ASP A 1 122 ? 6.282 -5.258 7.909 1.00 91.75 122 ASP A C 1
ATOM 975 O O . ASP A 1 122 ? 6.293 -4.759 6.776 1.00 91.75 122 ASP A O 1
ATOM 979 N N . GLU A 1 123 ? 7.276 -6.010 8.378 1.00 90.75 123 GLU A N 1
ATOM 980 C CA . GLU A 1 123 ? 8.521 -6.224 7.636 1.00 90.75 123 GLU A CA 1
ATOM 981 C C . GLU A 1 123 ? 8.247 -6.926 6.302 1.00 90.75 123 GLU A C 1
ATOM 983 O O . GLU A 1 123 ? 8.784 -6.520 5.274 1.00 90.75 123 GLU A O 1
ATOM 988 N N . GLU A 1 124 ? 7.338 -7.902 6.297 1.00 91.31 124 GLU A N 1
ATOM 989 C CA . GLU A 1 124 ? 6.920 -8.630 5.095 1.00 91.31 124 GLU A CA 1
ATOM 990 C C . GLU A 1 124 ? 6.358 -7.678 4.025 1.00 91.31 124 GLU A C 1
ATOM 992 O O . GLU A 1 124 ? 6.793 -7.708 2.875 1.00 91.31 124 GLU A O 1
ATOM 997 N N . ILE A 1 125 ? 5.488 -6.737 4.418 1.00 92.50 125 ILE A N 1
ATOM 998 C CA . ILE A 1 125 ? 4.912 -5.737 3.502 1.00 92.50 125 ILE A CA 1
ATOM 999 C C . ILE A 1 125 ? 6.008 -4.825 2.938 1.00 92.50 125 ILE A C 1
ATOM 1001 O O . ILE A 1 125 ? 6.010 -4.510 1.745 1.00 92.50 125 ILE A O 1
ATOM 1005 N N . LEU A 1 126 ? 6.950 -4.379 3.776 1.00 93.19 126 LEU A N 1
ATOM 1006 C CA . LEU A 1 126 ? 8.068 -3.550 3.318 1.00 93.19 126 LEU A CA 1
ATOM 1007 C C . LEU A 1 126 ? 8.951 -4.300 2.321 1.00 93.19 126 LEU A C 1
ATOM 1009 O O . LEU A 1 126 ? 9.298 -3.740 1.278 1.00 93.19 126 LEU A O 1
ATOM 1013 N N . VAL A 1 127 ? 9.303 -5.548 2.631 1.00 93.69 127 VAL A N 1
ATOM 1014 C CA . VAL A 1 127 ? 10.113 -6.403 1.761 1.00 93.69 127 VAL A CA 1
ATOM 1015 C C . VAL A 1 127 ? 9.416 -6.599 0.419 1.00 93.69 127 VAL A C 1
ATOM 1017 O O . VAL A 1 127 ? 10.058 -6.396 -0.613 1.00 93.69 127 VAL A O 1
ATOM 1020 N N . ASP A 1 128 ? 8.115 -6.882 0.408 1.00 92.75 128 ASP A N 1
ATOM 1021 C CA . ASP A 1 128 ? 7.341 -7.062 -0.822 1.00 92.75 128 ASP A CA 1
ATOM 1022 C C . ASP A 1 128 ? 7.306 -5.790 -1.677 1.00 92.75 128 ASP A C 1
ATOM 1024 O O . ASP A 1 128 ? 7.585 -5.834 -2.881 1.00 92.75 128 ASP A O 1
ATOM 1028 N N . VAL A 1 129 ? 7.039 -4.629 -1.068 1.00 93.94 129 VAL A N 1
ATOM 1029 C CA . VAL A 1 129 ? 7.024 -3.333 -1.768 1.00 93.94 129 VAL A CA 1
ATOM 1030 C C . VAL A 1 129 ? 8.408 -2.992 -2.331 1.00 93.94 129 VAL A C 1
ATOM 1032 O O . VAL A 1 129 ? 8.529 -2.585 -3.492 1.00 93.94 129 VAL A O 1
ATOM 1035 N N . ILE A 1 130 ? 9.469 -3.164 -1.538 1.00 94.44 130 ILE A N 1
ATOM 1036 C CA . ILE A 1 130 ? 10.848 -2.877 -1.957 1.00 94.44 130 ILE A CA 1
ATOM 1037 C C . ILE A 1 130 ? 11.275 -3.834 -3.068 1.00 94.44 130 ILE A C 1
ATOM 1039 O O . ILE A 1 130 ? 11.824 -3.395 -4.083 1.00 94.44 130 ILE A O 1
ATOM 1043 N N . MET A 1 131 ? 10.998 -5.128 -2.913 1.00 94.12 131 MET A N 1
ATOM 1044 C CA . MET A 1 131 ? 11.296 -6.145 -3.913 1.00 94.12 131 MET A CA 1
ATOM 1045 C C . MET A 1 131 ? 10.564 -5.845 -5.221 1.00 94.12 131 MET A C 1
ATOM 1047 O O . MET A 1 131 ? 11.170 -5.898 -6.293 1.00 94.12 131 MET A O 1
ATOM 1051 N N . PHE A 1 132 ? 9.294 -5.451 -5.149 1.00 93.25 132 PHE A N 1
ATOM 1052 C CA . PHE A 1 132 ? 8.518 -5.040 -6.310 1.00 93.25 132 PHE A CA 1
ATOM 1053 C C . PHE A 1 132 ? 9.135 -3.833 -7.033 1.00 93.25 132 PHE A C 1
ATOM 1055 O O . PHE A 1 132 ? 9.364 -3.882 -8.249 1.00 93.25 132 PHE A O 1
ATOM 1062 N N . LEU A 1 133 ? 9.454 -2.763 -6.296 1.00 92.94 133 LEU A N 1
ATOM 1063 C CA . LEU A 1 133 ? 10.111 -1.574 -6.849 1.00 92.94 133 LEU A CA 1
ATOM 1064 C C . LEU A 1 133 ? 11.459 -1.932 -7.484 1.00 92.94 133 LEU A C 1
ATOM 1066 O O . LEU A 1 133 ? 11.757 -1.499 -8.601 1.00 92.94 133 LEU A O 1
ATOM 1070 N N . TRP A 1 134 ? 12.241 -2.787 -6.824 1.00 94.06 134 TRP A N 1
ATOM 1071 C CA . TRP A 1 134 ? 13.503 -3.297 -7.348 1.00 94.06 134 TRP A CA 1
ATOM 1072 C C . TRP A 1 134 ? 13.323 -4.031 -8.680 1.00 94.06 134 TRP A C 1
ATOM 1074 O O . TRP A 1 134 ? 14.049 -3.740 -9.633 1.00 94.06 134 TRP A O 1
ATOM 1084 N N . GLN A 1 135 ? 12.327 -4.917 -8.807 1.00 91.00 135 GLN A N 1
ATOM 1085 C CA . GLN A 1 135 ? 12.053 -5.601 -10.078 1.00 91.00 135 GLN A CA 1
ATOM 1086 C C . GLN A 1 135 ? 11.690 -4.615 -11.196 1.00 91.00 135 GLN A C 1
ATOM 1088 O O . GLN A 1 135 ? 12.167 -4.758 -12.326 1.00 91.00 135 GLN A O 1
ATOM 1093 N N . LYS A 1 136 ? 10.892 -3.577 -10.905 1.00 88.06 136 LYS A N 1
ATOM 1094 C CA . LYS A 1 136 ? 10.548 -2.537 -11.894 1.00 88.06 136 LYS A CA 1
ATOM 1095 C C . LYS A 1 136 ? 11.784 -1.755 -12.343 1.00 88.06 136 LYS A C 1
ATOM 1097 O O . LYS A 1 136 ? 11.972 -1.563 -13.547 1.00 88.06 136 LYS A O 1
ATOM 1102 N N . CYS A 1 137 ? 12.653 -1.377 -11.407 1.00 87.25 137 CYS A N 1
ATOM 1103 C CA . CYS A 1 137 ? 13.927 -0.720 -11.702 1.00 87.25 137 CYS A CA 1
ATOM 1104 C C . CYS A 1 137 ? 14.848 -1.613 -12.541 1.00 87.25 137 CYS A C 1
ATOM 1106 O O . CYS A 1 137 ? 15.362 -1.171 -13.571 1.00 87.25 137 CYS A O 1
ATOM 1108 N N . LYS A 1 138 ? 15.002 -2.886 -12.158 1.00 87.88 138 LYS A N 1
ATOM 1109 C CA . LYS A 1 138 ? 15.816 -3.874 -12.878 1.00 87.88 138 LYS A CA 1
ATOM 1110 C C . LYS A 1 138 ? 15.348 -4.046 -14.323 1.00 87.88 138 LYS A C 1
ATOM 1112 O O . LYS A 1 138 ? 16.169 -3.993 -15.235 1.00 87.88 138 LYS A O 1
ATOM 1117 N N . MET A 1 139 ? 14.039 -4.176 -14.551 1.00 82.88 139 MET A N 1
ATOM 1118 C CA . MET A 1 139 ? 13.475 -4.248 -15.906 1.00 82.88 139 MET A CA 1
ATOM 1119 C C . MET A 1 139 ? 13.719 -2.967 -16.712 1.00 82.88 139 MET A C 1
ATOM 1121 O O . MET A 1 139 ? 14.018 -3.037 -17.904 1.00 82.88 139 MET A O 1
ATOM 1125 N N . GLY A 1 140 ? 13.592 -1.794 -16.083 1.00 80.94 140 GLY A N 1
ATOM 1126 C CA . GLY A 1 140 ? 13.903 -0.513 -16.720 1.00 80.94 140 GLY A CA 1
ATOM 1127 C C . GLY A 1 140 ? 15.365 -0.431 -17.158 1.00 80.94 140 GLY A C 1
ATOM 1128 O O . GLY A 1 140 ? 15.650 -0.066 -18.299 1.00 80.94 140 GLY A O 1
ATOM 1129 N N . LEU A 1 141 ? 16.283 -0.852 -16.287 1.00 82.75 141 LEU A N 1
ATOM 1130 C CA . LEU A 1 141 ? 17.716 -0.871 -16.567 1.00 82.75 141 LEU A CA 1
ATOM 1131 C C . LEU A 1 141 ? 18.083 -1.872 -17.669 1.00 82.75 141 LEU A C 1
ATOM 1133 O O . LEU A 1 141 ? 18.838 -1.533 -18.577 1.00 82.75 141 LEU A O 1
ATOM 1137 N N . GLN A 1 142 ? 17.502 -3.073 -17.646 1.00 80.50 142 GLN A N 1
ATOM 1138 C CA . GLN A 1 142 ? 17.689 -4.063 -18.711 1.00 80.50 142 GLN A CA 1
ATOM 1139 C C . GLN A 1 142 ? 17.217 -3.531 -20.069 1.00 80.50 142 GLN A C 1
ATOM 1141 O O . GLN A 1 142 ? 17.914 -3.698 -21.067 1.00 80.50 142 GLN A O 1
ATOM 1146 N N . ARG A 1 143 ? 16.076 -2.827 -20.116 1.00 74.31 143 ARG A N 1
ATOM 1147 C CA . ARG A 1 143 ? 15.604 -2.176 -21.351 1.00 74.31 143 ARG A CA 1
ATOM 1148 C C . ARG A 1 143 ? 16.585 -1.128 -21.860 1.00 74.31 143 ARG A C 1
ATOM 1150 O O . ARG A 1 143 ? 16.843 -1.089 -23.058 1.00 74.31 143 ARG A O 1
ATOM 1157 N N . ILE A 1 144 ? 17.144 -0.314 -20.964 1.00 73.69 144 ILE A N 1
ATOM 1158 C CA . ILE A 1 144 ? 18.183 0.662 -21.312 1.00 73.69 144 ILE A CA 1
ATOM 1159 C C . ILE A 1 144 ? 19.394 -0.053 -21.923 1.00 73.69 144 ILE A C 1
ATOM 1161 O O . ILE A 1 144 ? 19.848 0.318 -23.003 1.00 73.69 144 ILE A O 1
ATOM 1165 N N . GLN A 1 145 ? 19.877 -1.114 -21.281 1.00 72.25 145 GLN A N 1
ATOM 1166 C CA . GLN A 1 145 ? 21.034 -1.871 -21.754 1.00 72.25 145 GLN A CA 1
ATOM 1167 C C . GLN A 1 145 ? 20.791 -2.527 -23.124 1.00 72.25 145 GLN A C 1
ATOM 1169 O O . GLN A 1 145 ? 21.645 -2.444 -24.002 1.00 72.25 145 GLN A O 1
ATOM 1174 N N . MET A 1 146 ? 19.618 -3.134 -23.332 1.00 68.81 146 MET A N 1
ATOM 1175 C CA . MET A 1 146 ? 19.247 -3.785 -24.598 1.00 68.81 146 MET A CA 1
ATOM 1176 C C . MET A 1 146 ? 19.030 -2.788 -25.746 1.00 68.81 146 MET A C 1
ATOM 1178 O O . MET A 1 146 ? 19.200 -3.149 -26.905 1.00 68.81 146 MET A O 1
ATOM 1182 N N . SER A 1 147 ? 18.681 -1.536 -25.440 1.00 59.78 147 SER A N 1
ATOM 1183 C CA . SER A 1 147 ? 18.442 -0.484 -26.441 1.00 59.78 147 SER A CA 1
ATOM 1184 C C . SER A 1 147 ? 19.705 0.206 -26.983 1.00 59.78 147 SER A C 1
ATOM 1186 O O . SER A 1 147 ? 19.602 1.046 -27.874 1.00 59.78 147 SER A O 1
ATOM 1188 N N . GLY A 1 148 ? 20.895 -0.127 -26.470 1.00 62.72 148 GLY A N 1
ATOM 1189 C CA . GLY A 1 148 ? 22.168 0.360 -27.011 1.00 62.72 148 GLY A CA 1
ATOM 1190 C C . GLY A 1 148 ? 22.265 1.889 -27.192 1.00 62.72 148 GLY A C 1
ATOM 1191 O O . GLY A 1 148 ? 21.749 2.677 -26.398 1.00 62.72 148 GLY A O 1
ATOM 1192 N N . SER A 1 149 ? 22.968 2.320 -28.247 1.00 58.16 149 SER A N 1
ATOM 1193 C CA . SER A 1 149 ? 23.326 3.722 -28.540 1.00 58.16 149 SER A CA 1
ATOM 1194 C C . SER A 1 149 ? 22.135 4.674 -28.752 1.00 58.16 149 SER A C 1
ATOM 1196 O O . SER A 1 149 ? 22.306 5.897 -28.663 1.00 58.16 149 SER A O 1
ATOM 1198 N N . ASP A 1 150 ? 20.927 4.147 -28.958 1.00 59.59 150 ASP A N 1
ATOM 1199 C CA . ASP A 1 150 ? 19.708 4.940 -29.139 1.00 59.59 150 ASP A CA 1
ATOM 1200 C C . ASP A 1 150 ? 19.250 5.619 -27.837 1.00 59.59 150 ASP A C 1
ATOM 1202 O O . ASP A 1 150 ? 18.731 6.741 -27.870 1.00 59.59 150 ASP A O 1
ATOM 1206 N N . TYR A 1 151 ? 19.538 5.022 -26.673 1.00 58.38 151 TYR A N 1
ATOM 1207 C CA . TYR A 1 151 ? 19.276 5.637 -25.366 1.00 58.38 151 TYR A CA 1
ATOM 1208 C C . TYR A 1 151 ? 20.165 6.861 -25.105 1.00 58.38 151 TYR A C 1
ATOM 1210 O O . TYR A 1 151 ? 19.681 7.911 -24.674 1.00 58.38 151 TYR A O 1
ATOM 1218 N N . LEU A 1 152 ? 21.462 6.768 -25.424 1.00 59.88 152 LEU A N 1
ATOM 1219 C CA . LEU A 1 152 ? 22.403 7.885 -25.272 1.00 59.88 152 LEU A CA 1
ATOM 1220 C C . LEU A 1 152 ? 22.059 9.050 -26.207 1.00 59.88 152 LEU A C 1
ATOM 1222 O O . LEU A 1 152 ? 22.183 10.208 -25.803 1.00 59.88 152 LEU A O 1
ATOM 1226 N N . LYS A 1 153 ? 21.577 8.763 -27.426 1.00 59.59 153 LYS A N 1
ATOM 1227 C CA . LYS A 1 153 ? 21.046 9.787 -28.340 1.00 59.59 153 LYS A CA 1
ATOM 1228 C C . LYS A 1 153 ? 19.788 10.451 -27.778 1.00 59.59 153 LYS A C 1
ATOM 1230 O O . LYS A 1 153 ? 19.668 11.672 -27.861 1.00 59.59 153 LYS A O 1
ATOM 1235 N N . TYR A 1 154 ? 18.877 9.687 -27.169 1.00 57.88 154 TYR A N 1
ATOM 1236 C CA . TYR A 1 154 ? 17.664 10.236 -26.557 1.00 57.88 154 TYR A CA 1
ATOM 1237 C C . TYR A 1 154 ? 17.961 11.110 -25.328 1.00 57.88 154 TYR A C 1
ATOM 1239 O O . TYR A 1 154 ? 17.421 12.212 -25.236 1.00 57.88 154 TYR A O 1
ATOM 1247 N N . ILE A 1 155 ? 18.855 10.688 -24.423 1.00 60.66 155 ILE A N 1
ATOM 1248 C CA . ILE A 1 155 ? 19.260 11.515 -23.270 1.00 60.66 155 ILE A CA 1
ATOM 1249 C C . ILE A 1 155 ? 19.931 12.810 -23.731 1.00 60.66 155 ILE A C 1
ATOM 1251 O O . ILE A 1 155 ? 19.600 13.877 -23.212 1.00 60.66 155 ILE A O 1
ATOM 1255 N N . HIS A 1 156 ? 20.850 12.746 -24.702 1.00 57.19 156 HIS A N 1
ATOM 1256 C CA . HIS A 1 156 ? 21.491 13.950 -25.240 1.00 57.19 156 HIS A CA 1
ATOM 1257 C C . HIS A 1 156 ? 20.472 14.903 -25.866 1.00 57.19 156 HIS A C 1
ATOM 1259 O O . HIS A 1 156 ? 20.514 16.105 -25.608 1.00 57.19 156 HIS A O 1
ATOM 1265 N N . LYS A 1 157 ? 19.507 14.369 -26.623 1.00 55.25 157 LYS A N 1
ATOM 1266 C CA . LYS A 1 157 ? 18.424 15.161 -27.211 1.00 55.25 157 LYS A CA 1
ATOM 1267 C C . LYS A 1 157 ? 17.525 15.784 -26.135 1.00 55.25 157 LYS A C 1
ATOM 1269 O O . LYS A 1 157 ? 17.160 16.949 -26.240 1.00 55.25 157 LYS A O 1
ATOM 1274 N N 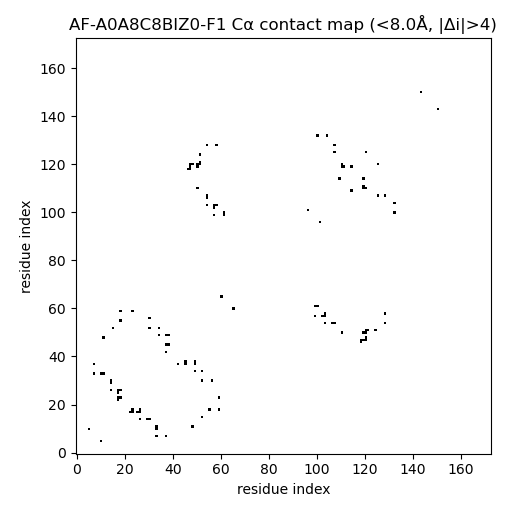. TYR A 1 158 ? 17.204 15.042 -25.074 1.00 56.06 158 TYR A N 1
ATOM 1275 C CA . TYR A 1 158 ? 16.400 15.533 -23.953 1.00 56.06 158 TYR A CA 1
ATOM 1276 C C . TYR A 1 158 ? 17.112 16.634 -23.154 1.00 56.06 158 TYR A C 1
ATOM 1278 O O . TYR A 1 158 ? 16.495 17.654 -22.854 1.00 56.06 158 TYR A O 1
ATOM 1286 N N . LYS A 1 159 ? 18.418 16.481 -22.882 1.00 56.56 159 LYS A N 1
ATOM 1287 C CA . LYS A 1 159 ? 19.236 17.550 -22.287 1.00 56.56 159 LYS A CA 1
ATOM 1288 C C . LYS A 1 159 ? 19.271 18.791 -23.181 1.00 56.56 159 LYS A C 1
ATOM 1290 O O . LYS A 1 159 ? 19.104 19.887 -22.668 1.00 56.56 159 LYS A O 1
ATOM 1295 N N . ALA A 1 160 ? 19.388 18.639 -24.502 1.00 55.78 160 ALA A N 1
ATOM 1296 C CA . ALA A 1 160 ? 19.316 19.775 -25.424 1.00 55.78 160 ALA A CA 1
ATOM 1297 C C . ALA A 1 160 ? 17.957 20.502 -25.350 1.00 55.78 160 ALA A C 1
ATOM 1299 O O . ALA A 1 160 ? 17.926 21.728 -25.306 1.00 55.78 160 ALA A O 1
ATOM 1300 N N . TYR A 1 161 ? 16.837 19.778 -25.238 1.00 55.81 161 TYR A N 1
ATOM 1301 C CA . TYR A 1 161 ? 15.513 20.397 -25.073 1.00 55.81 161 TYR A CA 1
ATOM 1302 C C . TYR A 1 161 ? 15.272 21.028 -23.695 1.00 55.81 161 TYR A C 1
ATOM 1304 O O . TYR A 1 161 ? 14.546 22.013 -23.619 1.00 55.81 161 TYR A O 1
ATOM 1312 N N . GLN A 1 162 ? 15.882 20.518 -22.620 1.00 50.91 162 GLN A N 1
ATOM 1313 C CA . GLN A 1 162 ? 15.844 21.167 -21.298 1.00 50.91 162 GLN A CA 1
ATOM 1314 C C . GLN A 1 162 ? 16.713 22.428 -21.214 1.00 50.91 162 GLN A C 1
ATOM 1316 O O . GLN A 1 162 ? 16.468 23.273 -20.358 1.00 50.91 162 GLN A O 1
ATOM 1321 N N . VAL A 1 163 ? 17.705 22.572 -22.096 1.00 46.94 163 VAL A N 1
ATOM 1322 C CA . VAL A 1 163 ? 18.567 23.760 -22.173 1.00 46.94 163 VAL A CA 1
ATOM 1323 C C . VAL A 1 163 ? 17.937 24.868 -23.037 1.00 46.94 163 VAL A C 1
ATOM 1325 O O . VAL A 1 163 ? 18.179 26.049 -22.802 1.00 46.94 163 VAL A O 1
ATOM 1328 N N . LEU A 1 164 ? 17.042 24.531 -23.972 1.00 46.84 164 LEU A N 1
ATOM 1329 C CA . LEU A 1 164 ? 16.364 25.511 -24.831 1.00 46.84 164 LEU A CA 1
ATOM 1330 C C . LEU A 1 164 ? 15.415 26.526 -24.146 1.00 46.84 164 LEU A C 1
ATOM 1332 O O . LEU A 1 164 ? 15.312 27.627 -24.687 1.00 46.84 164 LEU A O 1
ATOM 1336 N N . PRO A 1 165 ? 14.758 26.281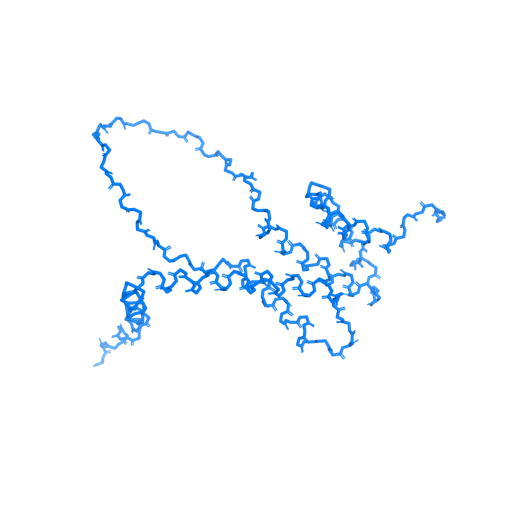 -22.990 1.00 49.06 165 PRO A N 1
ATOM 1337 C CA . PRO A 1 165 ? 13.994 27.337 -22.323 1.00 49.06 165 PRO A CA 1
ATOM 1338 C C . PRO A 1 165 ? 14.878 28.399 -21.646 1.00 49.06 165 PRO A C 1
ATOM 1340 O O . PRO A 1 165 ? 14.373 29.472 -21.337 1.00 49.06 165 PRO A O 1
ATOM 1343 N N . TYR A 1 166 ? 16.180 28.150 -21.445 1.00 43.31 166 TYR A N 1
ATOM 1344 C CA . TYR A 1 166 ? 17.080 29.112 -20.787 1.00 43.31 166 TYR A CA 1
ATOM 1345 C C . TYR A 1 166 ? 17.832 30.038 -21.752 1.00 43.31 166 TYR A C 1
ATOM 1347 O O . TYR A 1 166 ? 18.306 31.086 -21.326 1.00 43.31 166 TYR A O 1
ATOM 1355 N N . TYR A 1 167 ? 17.906 29.707 -23.045 1.00 43.38 167 TYR A N 1
ATOM 1356 C CA . TYR A 1 167 ? 18.634 30.515 -24.036 1.00 43.38 167 TYR A CA 1
ATOM 1357 C C . TYR A 1 167 ? 17.740 31.358 -24.958 1.00 43.38 167 TYR A C 1
ATOM 1359 O O . TYR A 1 167 ? 18.261 32.044 -25.828 1.00 43.38 167 TYR A O 1
ATOM 1367 N N . ASN A 1 168 ? 16.416 31.363 -24.759 1.00 43.25 168 ASN A N 1
ATOM 1368 C CA . ASN A 1 168 ? 15.479 32.171 -25.558 1.00 43.25 168 ASN A CA 1
ATOM 1369 C C . ASN A 1 168 ? 14.841 33.353 -24.796 1.00 43.25 168 ASN A C 1
ATOM 1371 O O . ASN A 1 168 ? 13.857 33.915 -25.263 1.00 43.25 168 ASN A O 1
ATOM 1375 N N . VAL A 1 169 ? 15.402 33.756 -23.645 1.00 46.03 169 VAL A N 1
ATOM 1376 C CA . VAL A 1 169 ? 14.949 34.944 -22.877 1.00 46.03 169 VAL A CA 1
ATOM 1377 C C . VAL A 1 169 ? 15.962 36.107 -22.910 1.00 46.03 169 VAL A C 1
ATOM 1379 O O . VAL A 1 169 ? 15.743 37.142 -22.298 1.00 46.03 169 VAL A O 1
ATOM 1382 N N . PHE A 1 170 ? 17.046 36.012 -23.683 1.00 46.12 170 PHE A N 1
ATOM 1383 C CA . PHE A 1 170 ? 17.903 37.165 -24.000 1.00 46.12 170 PHE A CA 1
ATOM 1384 C C . PHE A 1 170 ? 18.197 37.149 -25.502 1.00 46.12 170 PHE A C 1
ATOM 1386 O O . PHE A 1 170 ? 19.065 36.402 -25.951 1.00 46.12 170 PHE A O 1
ATOM 1393 N N . PRO A 1 171 ? 17.418 37.904 -26.295 1.00 44.03 171 PRO A N 1
ATOM 1394 C CA . PRO A 1 171 ? 17.953 39.190 -26.735 1.00 44.03 171 PRO A CA 1
ATOM 1395 C C . PRO A 1 171 ? 16.860 40.261 -26.881 1.00 44.03 171 PRO A C 1
ATOM 1397 O O . PRO A 1 171 ? 16.051 40.191 -27.799 1.00 44.03 171 PRO A O 1
ATOM 1400 N N . LEU A 1 172 ? 16.858 41.260 -25.997 1.00 40.84 172 LEU A N 1
ATOM 1401 C CA . LEU A 1 172 ? 16.295 42.597 -26.243 1.00 40.84 172 LEU A CA 1
ATOM 1402 C C . LEU A 1 172 ? 16.703 43.533 -25.093 1.00 40.84 172 LEU A C 1
ATOM 1404 O O . LEU A 1 172 ? 15.897 43.873 -24.231 1.00 40.84 172 LEU A O 1
ATOM 1408 N N . ILE A 1 173 ? 17.985 43.906 -25.079 1.00 40.41 173 ILE A N 1
ATOM 1409 C CA . ILE A 1 173 ? 18.467 45.225 -24.640 1.00 40.41 173 ILE A CA 1
ATOM 1410 C C . ILE A 1 173 ? 19.507 45.657 -25.669 1.00 40.41 173 ILE A C 1
ATOM 1412 O O . ILE A 1 173 ? 20.360 44.801 -26.002 1.00 40.41 173 ILE A O 1
#

Foldseek 3Di:
DDPDDDDLVNLLVVLVVCLVVVVLVCNVVRLVVSLVVLVVVVDPVCVLSNLLSVLSVLCSCVVPVDPPDPDDPDDDDDDDDDDDDDDDPPPPPLDDPPPSLVVSVVSLCCQVVVPPPVRHHDPVSSCVSVVSSVVVVVVSVVVCVVVPPVNVVVVVVVVVVVCVVVPPPDDDD

Organism: NCBI:txid257818